Protein AF-A0A7S4MPC2-F1 (afdb_monomer_lite)

InterPro domains:
  IPR000573 Aconitase A/isopropylmalate dehydratase small subunit, swivel domain [PF00694] (12-83)
  IPR004431 3-isopropylmalate dehydratase, small subunit [TIGR00171] (13-109)
  IPR015928 Aconitase/3-isopropylmalate dehydratase, swivel [G3DSA:3.20.19.10] (3-109)
  IPR033940 3-isopropylmalate dehydratase, swivel domain [cd01577] (29-104)
  IPR050075 3-isopropylmalate dehydratase small subunit [PTHR43345] (12-108)

Foldseek 3Di:
DPPPPDDPPPPDDDCPPPCNDPLNPLPAQEAQDEPAPCDDPNDLVVLVVCVVSNHAEYEYCYYDPVNCVSCVVVNHHYHHDPPVVSVVVVVQVVDRPRDDDQDPVVRDD

Structure (mmCIF, N/CA/C/O backbone):
data_AF-A0A7S4MPC2-F1
#
_entry.id   AF-A0A7S4MPC2-F1
#
loop_
_atom_site.group_PDB
_atom_site.id
_atom_site.type_symbol
_atom_site.label_atom_id
_atom_site.label_alt_id
_atom_site.label_comp_id
_atom_site.label_asym_id
_atom_site.label_entity_id
_atom_site.label_seq_id
_atom_site.pdbx_PDB_ins_code
_atom_site.Cartn_x
_atom_site.Cartn_y
_atom_site.Cartn_z
_atom_site.occupancy
_atom_site.B_iso_or_equiv
_atom_site.auth_seq_id
_atom_site.auth_comp_id
_atom_site.auth_asym_id
_atom_site.auth_atom_id
_atom_site.pdbx_PDB_model_num
ATOM 1 N N . ASP A 1 1 ? 26.247 10.455 -14.361 1.00 46.53 1 ASP A N 1
ATOM 2 C CA . ASP A 1 1 ? 25.103 10.896 -15.182 1.00 46.53 1 ASP A CA 1
ATOM 3 C C . ASP A 1 1 ? 25.034 10.171 -16.521 1.00 46.53 1 ASP A C 1
ATOM 5 O O . ASP A 1 1 ? 25.001 10.799 -17.570 1.00 46.53 1 ASP A O 1
ATOM 9 N N . GLU A 1 2 ? 24.962 8.840 -16.493 1.00 50.84 2 GLU A N 1
ATOM 10 C CA . GLU A 1 2 ? 24.445 8.059 -17.620 1.00 50.84 2 GLU A CA 1
ATOM 11 C C . GLU A 1 2 ? 23.039 7.631 -17.225 1.00 50.84 2 GLU A C 1
ATOM 13 O O . GLU A 1 2 ? 22.839 6.672 -16.485 1.00 50.84 2 GLU A O 1
ATOM 18 N N . VAL A 1 3 ? 22.047 8.406 -17.651 1.00 58.25 3 VAL A N 1
ATOM 19 C CA . VAL A 1 3 ? 20.680 7.898 -17.663 1.00 58.25 3 VAL A CA 1
ATOM 20 C C . VAL A 1 3 ? 20.635 6.997 -18.889 1.00 58.25 3 VAL A C 1
ATOM 22 O O . VAL A 1 3 ? 20.700 7.498 -20.009 1.00 58.25 3 VAL A O 1
ATOM 25 N N . ALA A 1 4 ? 20.637 5.680 -18.696 1.00 59.56 4 ALA A N 1
ATOM 26 C CA . ALA A 1 4 ? 20.515 4.742 -19.804 1.00 59.56 4 ALA A CA 1
ATOM 27 C C . ALA A 1 4 ? 19.169 5.010 -20.501 1.00 59.56 4 ALA A C 1
ATOM 29 O O . ALA A 1 4 ? 18.105 4.762 -19.937 1.00 59.56 4 ALA A O 1
ATOM 30 N N . THR A 1 5 ? 19.210 5.614 -21.689 1.00 67.44 5 THR A N 1
ATOM 31 C CA . THR A 1 5 ? 18.013 6.033 -22.434 1.00 67.44 5 THR A CA 1
ATOM 32 C C . THR A 1 5 ? 17.554 4.992 -23.454 1.00 67.44 5 THR A C 1
ATOM 34 O O . THR A 1 5 ? 16.428 5.093 -23.929 1.00 67.44 5 THR A O 1
ATOM 37 N N . ILE A 1 6 ? 18.387 3.990 -23.771 1.00 67.62 6 ILE A N 1
ATOM 38 C CA . ILE A 1 6 ? 18.106 2.858 -24.675 1.00 67.62 6 ILE A CA 1
ATOM 39 C C . ILE A 1 6 ? 19.149 1.736 -24.468 1.00 67.62 6 ILE A C 1
ATOM 41 O O . ILE A 1 6 ? 20.328 2.034 -24.302 1.00 67.62 6 ILE A O 1
ATOM 45 N N . GLY A 1 7 ? 18.739 0.458 -24.505 1.00 66.50 7 GLY A N 1
ATOM 46 C CA . GLY A 1 7 ? 19.638 -0.711 -24.408 1.00 66.50 7 GLY A CA 1
ATOM 47 C C . GLY A 1 7 ? 19.158 -1.806 -23.443 1.00 66.50 7 GLY A C 1
ATOM 48 O O . GLY A 1 7 ? 18.184 -1.607 -22.725 1.00 66.50 7 GLY A O 1
ATOM 49 N N . ALA A 1 8 ? 19.840 -2.959 -23.424 1.00 66.81 8 ALA A N 1
ATOM 50 C CA . ALA A 1 8 ? 19.523 -4.086 -22.527 1.00 66.81 8 ALA A CA 1
ATOM 51 C C . ALA A 1 8 ? 19.724 -3.752 -21.035 1.00 66.81 8 ALA A C 1
ATOM 53 O O . ALA A 1 8 ? 19.148 -4.409 -20.174 1.00 66.81 8 ALA A O 1
ATOM 54 N N . ASP A 1 9 ? 20.499 -2.703 -20.752 1.00 69.56 9 ASP A N 1
ATOM 55 C CA . ASP A 1 9 ? 20.758 -2.199 -19.403 1.00 69.56 9 ASP A CA 1
ATOM 56 C C . ASP A 1 9 ? 19.707 -1.168 -18.938 1.00 69.56 9 ASP A C 1
ATOM 58 O O . ASP A 1 9 ? 19.771 -0.646 -17.823 1.00 69.56 9 ASP A O 1
ATOM 62 N N . VAL A 1 10 ? 18.716 -0.861 -19.786 1.00 72.50 10 VAL A N 1
ATOM 63 C CA . VAL A 1 10 ? 17.551 -0.046 -19.425 1.00 72.50 10 VAL A CA 1
ATOM 64 C C . VAL A 1 10 ? 16.507 -0.947 -18.771 1.00 72.50 10 VAL A C 1
ATOM 66 O O . VAL A 1 10 ? 16.168 -1.995 -19.309 1.00 72.50 10 VAL A O 1
ATOM 69 N N . ALA A 1 11 ? 15.968 -0.509 -17.630 1.00 74.62 11 ALA A N 1
ATOM 70 C CA . ALA A 1 11 ? 14.970 -1.240 -16.841 1.00 74.62 11 ALA A CA 1
ATOM 71 C C . ALA A 1 11 ? 15.468 -2.559 -16.209 1.00 74.62 11 ALA A C 1
ATOM 73 O O . ALA A 1 11 ? 14.701 -3.508 -16.062 1.00 74.62 11 ALA A O 1
ATOM 74 N N . ILE A 1 12 ? 16.734 -2.601 -15.771 1.00 85.00 12 ILE A N 1
ATOM 75 C CA . ILE A 1 12 ? 17.224 -3.681 -14.903 1.00 85.00 12 ILE A CA 1
ATOM 76 C C . ILE A 1 12 ? 16.430 -3.667 -13.591 1.00 85.00 12 ILE A C 1
ATOM 78 O O . ILE A 1 12 ? 16.375 -2.658 -12.881 1.00 85.00 12 ILE A O 1
ATOM 82 N N . GLU A 1 13 ? 15.822 -4.805 -13.273 1.00 86.75 13 GLU A N 1
ATOM 83 C CA . GLU A 1 13 ? 15.082 -4.999 -12.034 1.00 86.75 13 GLU A CA 1
ATOM 84 C C . GLU A 1 13 ? 16.016 -4.887 -10.820 1.00 86.75 13 GLU A C 1
ATOM 86 O O . GLU A 1 13 ? 17.119 -5.434 -10.809 1.00 86.75 13 GLU A O 1
ATOM 91 N N . LYS A 1 14 ? 15.575 -4.171 -9.782 1.00 91.75 14 LYS A N 1
ATOM 92 C CA . LYS A 1 14 ? 16.322 -4.039 -8.526 1.00 91.75 14 LYS A CA 1
ATOM 93 C C . LYS A 1 14 ? 15.968 -5.200 -7.592 1.00 91.75 14 LYS A C 1
ATOM 95 O O . LYS A 1 14 ? 14.857 -5.186 -7.063 1.00 91.75 14 LYS A O 1
ATOM 100 N N . PRO A 1 15 ? 16.852 -6.188 -7.373 1.00 90.62 15 PRO A N 1
ATOM 101 C CA . PRO A 1 15 ? 16.502 -7.404 -6.632 1.00 90.62 15 PRO A CA 1
ATOM 102 C C . PRO A 1 15 ? 16.245 -7.160 -5.137 1.00 90.62 15 PRO A C 1
ATOM 104 O O . PRO A 1 15 ? 15.601 -7.964 -4.473 1.00 90.62 15 PRO A O 1
ATOM 107 N N . ASP A 1 16 ? 16.751 -6.055 -4.592 1.00 91.75 16 ASP A N 1
ATOM 108 C CA . ASP A 1 16 ? 16.582 -5.649 -3.198 1.00 91.75 16 ASP A CA 1
ATOM 109 C C . ASP A 1 16 ? 15.278 -4.878 -2.938 1.00 91.75 16 ASP A C 1
ATOM 111 O O . ASP A 1 16 ? 14.870 -4.731 -1.782 1.00 91.75 16 ASP A O 1
ATOM 115 N N . PHE A 1 17 ? 14.589 -4.426 -3.990 1.00 94.06 17 PHE A N 1
ATOM 116 C CA . PHE A 1 17 ? 13.285 -3.788 -3.861 1.00 94.06 17 PHE A CA 1
ATOM 117 C C . PHE A 1 17 ? 12.234 -4.807 -3.410 1.00 94.06 17 PHE A C 1
ATOM 119 O O . PHE A 1 17 ? 12.113 -5.879 -3.993 1.00 94.06 17 PHE A O 1
ATOM 126 N N . VAL A 1 18 ? 11.454 -4.469 -2.379 1.00 94.31 18 VAL A N 1
ATOM 127 C CA . VAL A 1 18 ? 10.553 -5.419 -1.700 1.00 94.31 18 VAL A CA 1
ATOM 128 C C . VAL A 1 18 ? 9.578 -6.122 -2.650 1.00 94.31 18 VAL A C 1
ATOM 130 O O . VAL A 1 18 ? 9.439 -7.336 -2.571 1.00 94.31 18 VAL A O 1
ATOM 133 N N . LEU A 1 19 ?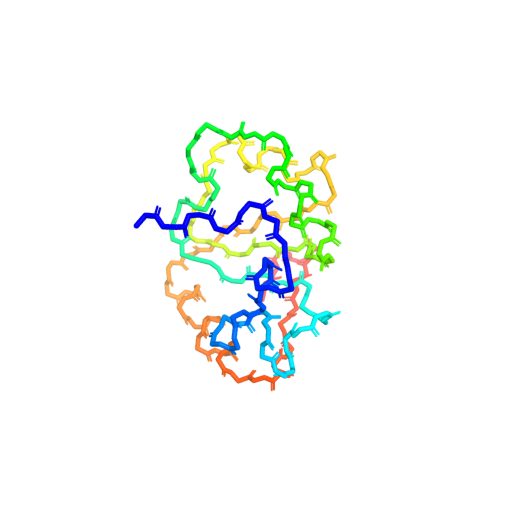 8.994 -5.406 -3.616 1.00 94.38 19 LEU A N 1
ATOM 134 C CA . LEU A 1 19 ? 8.048 -5.989 -4.579 1.00 94.38 19 LEU A CA 1
ATOM 135 C C . LEU A 1 19 ? 8.716 -6.831 -5.677 1.00 94.38 19 LEU A C 1
ATOM 137 O O . LEU A 1 19 ? 8.014 -7.438 -6.474 1.00 94.38 19 LEU A O 1
ATOM 141 N N . ASN A 1 20 ? 10.047 -6.892 -5.716 1.00 94.69 20 ASN A N 1
ATOM 142 C CA . ASN A 1 20 ? 10.800 -7.771 -6.612 1.00 94.69 20 ASN A CA 1
ATOM 143 C C . ASN A 1 20 ? 11.279 -9.049 -5.901 1.00 94.69 20 ASN A C 1
ATOM 145 O O . ASN A 1 20 ? 11.793 -9.963 -6.547 1.00 94.69 20 ASN A O 1
ATOM 149 N N . LYS A 1 21 ? 11.119 -9.131 -4.572 1.00 93.94 21 LYS A N 1
ATOM 150 C CA . LYS A 1 21 ? 11.489 -10.307 -3.779 1.00 93.94 21 LYS A CA 1
ATOM 151 C C . LYS A 1 21 ? 10.451 -11.423 -3.933 1.00 93.94 21 LYS A C 1
ATOM 153 O O . LYS A 1 21 ? 9.251 -11.180 -4.098 1.00 93.94 21 LYS A O 1
ATOM 158 N N . GLU A 1 22 ? 10.925 -12.663 -3.839 1.00 92.50 22 GLU A N 1
ATOM 159 C CA . GLU A 1 22 ? 10.070 -13.853 -3.818 1.00 92.50 22 GLU A CA 1
ATOM 160 C C . GLU A 1 22 ? 9.057 -13.774 -2.662 1.00 92.50 22 GLU A C 1
ATOM 162 O O . GLU A 1 22 ? 9.387 -13.326 -1.565 1.00 92.50 22 GLU A O 1
ATOM 167 N N . GLY A 1 23 ? 7.809 -14.168 -2.926 1.00 91.88 23 GLY A N 1
ATOM 168 C CA . GLY A 1 23 ? 6.703 -14.083 -1.965 1.00 91.88 23 GLY A CA 1
ATOM 169 C C . GLY A 1 23 ? 5.958 -12.742 -1.935 1.00 91.88 23 GLY A C 1
ATOM 170 O O . GLY A 1 23 ? 4.860 -12.697 -1.390 1.00 91.88 23 GLY A O 1
ATOM 171 N N . TYR A 1 24 ? 6.487 -11.688 -2.571 1.00 94.88 24 TYR A N 1
ATOM 172 C CA . TYR A 1 24 ? 5.793 -10.398 -2.733 1.00 94.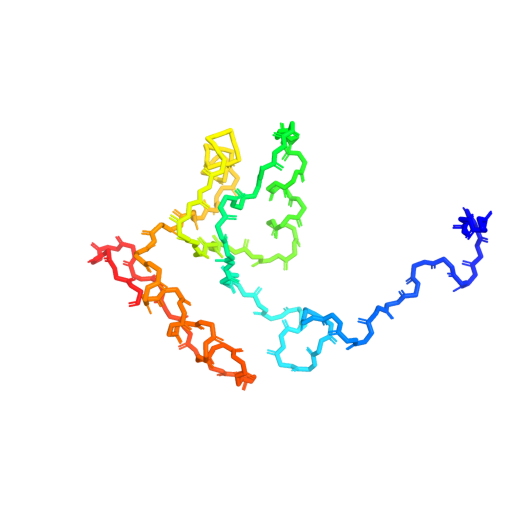88 24 TYR A CA 1
ATOM 173 C C . TYR A 1 24 ? 5.517 -10.057 -4.198 1.00 94.88 24 TYR A C 1
ATOM 175 O O . TYR A 1 24 ? 4.473 -9.477 -4.518 1.00 94.88 24 TYR A O 1
ATOM 183 N N . LYS A 1 25 ? 6.442 -10.421 -5.092 1.00 92.94 25 LYS A N 1
ATOM 184 C CA . LYS A 1 25 ? 6.353 -10.112 -6.520 1.00 92.94 25 LYS A CA 1
ATOM 185 C C . LYS A 1 25 ? 5.100 -10.708 -7.155 1.00 92.94 25 LYS A C 1
ATOM 187 O O . LYS A 1 25 ? 4.806 -11.883 -6.959 1.00 92.94 25 LYS A O 1
ATOM 192 N N . ASP A 1 26 ? 4.367 -9.874 -7.891 1.00 91.00 26 ASP A N 1
ATOM 193 C CA . ASP A 1 26 ? 3.143 -10.200 -8.643 1.00 91.00 26 ASP A CA 1
ATOM 194 C C . ASP A 1 26 ? 1.972 -10.791 -7.819 1.00 91.00 26 ASP A C 1
ATOM 196 O O . ASP A 1 26 ? 0.916 -11.099 -8.372 1.00 91.00 26 ASP A O 1
ATOM 200 N N . VAL A 1 27 ? 2.122 -10.922 -6.494 1.00 93.75 27 VAL A N 1
ATOM 201 C CA . VAL A 1 27 ? 1.099 -11.464 -5.576 1.00 93.75 27 VAL A CA 1
ATOM 202 C C . VAL A 1 27 ? 0.613 -10.449 -4.538 1.00 93.75 27 VAL A C 1
ATOM 204 O O . VAL A 1 27 ? -0.464 -10.627 -3.969 1.00 93.75 27 VAL A O 1
ATOM 207 N N . THR A 1 28 ? 1.370 -9.373 -4.297 1.00 95.69 28 THR A N 1
ATOM 208 C CA . THR A 1 28 ? 1.025 -8.336 -3.313 1.00 95.69 28 THR A CA 1
ATOM 209 C C . THR A 1 28 ? -0.259 -7.599 -3.693 1.00 95.69 28 THR A C 1
ATOM 211 O O . THR A 1 28 ? -0.328 -6.952 -4.732 1.00 95.69 28 THR A O 1
ATOM 214 N N . GLN A 1 29 ? -1.259 -7.632 -2.808 1.00 96.50 29 GLN A N 1
ATOM 215 C CA . GLN A 1 29 ? -2.506 -6.867 -2.971 1.00 96.50 29 GLN A CA 1
ATOM 216 C C . GLN A 1 29 ? -2.669 -5.734 -1.950 1.00 96.50 29 GLN A C 1
ATOM 218 O O . GLN A 1 29 ? -3.494 -4.841 -2.156 1.00 96.50 29 GLN A O 1
ATOM 223 N N . ILE A 1 30 ? -1.901 -5.761 -0.859 1.00 97.44 30 ILE A N 1
ATOM 224 C CA . ILE A 1 30 ? -1.950 -4.775 0.223 1.00 97.44 30 ILE A CA 1
ATOM 225 C C . ILE A 1 30 ? -0.550 -4.203 0.408 1.00 97.44 30 ILE A C 1
ATOM 227 O O . ILE A 1 30 ? 0.403 -4.955 0.592 1.00 97.44 30 ILE A O 1
ATOM 231 N N . LEU A 1 31 ? -0.431 -2.879 0.364 1.00 97.06 31 LEU A N 1
ATOM 232 C CA . LEU A 1 31 ? 0.816 -2.171 0.632 1.00 97.06 31 LEU A CA 1
ATOM 233 C C . LEU A 1 31 ? 0.750 -1.512 2.009 1.00 97.06 31 LEU A C 1
ATOM 235 O O . LEU A 1 31 ? -0.133 -0.693 2.248 1.00 97.06 31 LEU A O 1
ATOM 239 N N . ILE A 1 32 ? 1.699 -1.824 2.889 1.00 97.81 32 ILE A N 1
ATOM 240 C CA . ILE A 1 32 ? 1.879 -1.106 4.156 1.00 97.81 32 ILE A CA 1
ATOM 241 C C . ILE A 1 32 ? 2.957 -0.042 3.947 1.00 97.81 32 ILE A C 1
ATOM 243 O O . ILE A 1 32 ? 4.046 -0.337 3.452 1.00 97.81 32 ILE A O 1
ATOM 247 N N . ALA A 1 33 ? 2.643 1.208 4.267 1.00 96.62 33 ALA A N 1
ATOM 248 C CA . ALA A 1 33 ? 3.489 2.356 3.987 1.00 96.62 33 ALA A CA 1
ATOM 249 C C . ALA A 1 33 ? 3.631 3.282 5.201 1.00 96.62 33 ALA A C 1
ATOM 251 O O . ALA A 1 33 ? 2.821 3.272 6.125 1.00 96.62 33 ALA A O 1
ATOM 252 N N . GLY A 1 34 ? 4.682 4.102 5.177 1.00 93.56 34 GLY A N 1
ATOM 253 C CA . GLY A 1 34 ? 4.911 5.145 6.174 1.00 93.56 34 GLY A CA 1
ATOM 254 C C . GLY A 1 34 ? 4.105 6.420 5.917 1.00 93.56 34 GLY A C 1
ATOM 255 O O . GLY A 1 34 ? 3.295 6.498 4.995 1.00 93.56 34 GLY A O 1
ATOM 256 N N . ASP A 1 35 ? 4.378 7.441 6.730 1.00 96.31 35 ASP A N 1
ATOM 257 C CA . ASP A 1 35 ? 3.631 8.699 6.744 1.00 96.31 35 ASP A CA 1
ATOM 258 C C . ASP A 1 35 ? 3.527 9.402 5.382 1.00 96.31 35 ASP A C 1
ATOM 260 O O . ASP A 1 35 ? 4.457 9.410 4.573 1.00 96.31 35 ASP A O 1
ATOM 264 N N . ASN A 1 36 ? 2.412 10.116 5.202 1.00 95.44 36 ASN A N 1
ATOM 265 C CA . ASN A 1 36 ? 2.171 11.034 4.095 1.00 95.44 36 ASN A CA 1
ATOM 266 C C . ASN A 1 36 ? 2.338 10.363 2.719 1.00 95.44 36 ASN A C 1
ATOM 268 O O . ASN A 1 36 ? 2.982 10.893 1.805 1.00 95.44 36 ASN A O 1
ATOM 272 N N . PHE A 1 37 ? 1.762 9.169 2.573 1.00 96.75 37 PHE A N 1
ATOM 273 C CA . PHE A 1 37 ? 1.848 8.407 1.336 1.00 96.75 37 PHE A CA 1
ATOM 274 C C . PHE A 1 37 ? 1.142 9.138 0.185 1.00 96.75 37 PHE A C 1
ATOM 276 O O . PHE A 1 37 ? 0.061 9.712 0.345 1.00 96.75 37 PHE A O 1
ATOM 283 N N . GLY A 1 38 ? 1.769 9.119 -0.993 1.00 94.44 38 GLY A N 1
ATOM 284 C CA . GLY A 1 38 ? 1.273 9.828 -2.173 1.00 94.44 38 GLY A CA 1
ATOM 285 C C . GLY A 1 38 ? 1.507 11.342 -2.144 1.00 94.44 38 GLY A C 1
ATOM 286 O O . GLY A 1 38 ? 0.846 12.071 -2.885 1.00 94.44 38 GLY A O 1
ATOM 287 N N . CYS A 1 39 ? 2.422 11.830 -1.299 1.00 93.06 39 CYS A N 1
ATOM 288 C CA . CYS A 1 39 ? 2.773 13.246 -1.249 1.00 93.06 39 CYS A CA 1
ATOM 289 C C . CYS A 1 39 ? 3.411 13.776 -2.540 1.00 93.06 39 CYS A C 1
ATOM 291 O O . CYS A 1 39 ? 4.026 13.052 -3.323 1.00 93.06 39 CYS A O 1
ATOM 293 N N . GLY A 1 40 ? 3.262 15.088 -2.740 1.00 86.06 40 GLY A N 1
ATOM 294 C CA . GLY A 1 40 ? 3.723 15.808 -3.923 1.00 86.06 40 GLY A CA 1
ATOM 295 C C . GLY A 1 40 ? 2.569 16.317 -4.783 1.00 86.06 40 GLY A C 1
ATOM 296 O O . GLY A 1 40 ? 1.412 16.341 -4.361 1.00 86.06 40 GLY A O 1
ATOM 297 N N . SER A 1 41 ? 2.884 16.751 -6.006 1.00 69.50 41 SER A N 1
ATOM 298 C CA . SER A 1 41 ? 1.850 17.064 -6.991 1.00 69.50 41 SER A CA 1
ATOM 299 C C . SER A 1 41 ? 1.181 15.748 -7.379 1.00 69.50 41 SER A C 1
ATOM 301 O O . SER A 1 41 ? 1.717 15.015 -8.210 1.00 69.50 41 SER A O 1
ATOM 303 N N . SER A 1 42 ? 0.079 15.402 -6.722 1.00 62.62 42 SER A N 1
ATOM 304 C CA . SER A 1 42 ? -0.637 14.164 -7.008 1.00 62.62 42 SER A CA 1
ATOM 305 C C . SER A 1 42 ? -1.035 14.155 -8.482 1.00 62.62 42 SER A C 1
ATOM 307 O O . SER A 1 42 ? -1.824 14.978 -8.943 1.00 62.62 42 SER A O 1
ATOM 309 N N . ARG A 1 43 ? -0.392 13.272 -9.246 1.00 80.44 43 ARG A N 1
ATOM 310 C CA . ARG A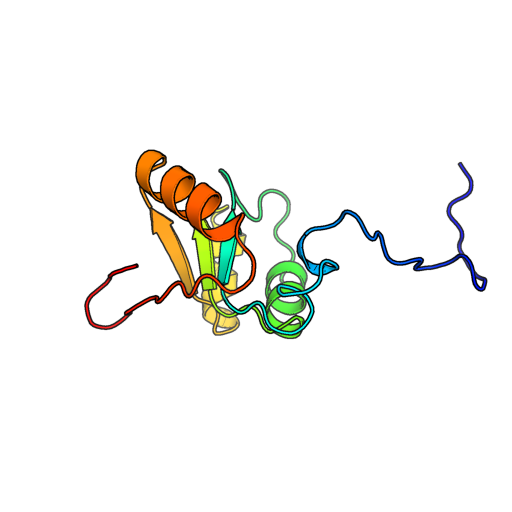 1 43 ? -0.752 12.968 -10.628 1.00 80.44 43 ARG A CA 1
ATOM 311 C C . ARG A 1 43 ? -1.687 11.777 -10.553 1.00 80.44 43 ARG A C 1
ATOM 313 O O . ARG A 1 43 ? -1.341 10.795 -9.905 1.00 80.44 43 ARG A O 1
ATOM 320 N N . GLU A 1 44 ? -2.822 11.833 -11.238 1.00 76.81 44 GLU A N 1
ATOM 321 C CA . GLU A 1 44 ? -3.789 10.721 -11.303 1.00 76.81 44 GLU A CA 1
ATOM 322 C C . GLU A 1 44 ? -3.143 9.405 -11.762 1.00 76.81 44 GLU A C 1
ATOM 324 O O . GLU A 1 44 ? -3.575 8.327 -11.375 1.00 76.81 44 GLU A O 1
ATOM 329 N N . HIS A 1 45 ? -2.030 9.493 -12.493 1.00 86.31 45 HIS A N 1
ATOM 330 C CA . HIS A 1 45 ? -1.245 8.337 -12.907 1.00 86.31 45 HIS A CA 1
ATOM 331 C C . HIS A 1 45 ? -0.661 7.538 -11.732 1.00 86.31 45 HIS A C 1
ATOM 333 O O . HIS A 1 45 ? -0.424 6.350 -11.886 1.00 86.31 45 HIS A O 1
ATOM 339 N N . ALA A 1 46 ? -0.412 8.154 -10.571 1.00 90.69 46 ALA A N 1
ATOM 340 C CA . ALA A 1 46 ? 0.173 7.456 -9.426 1.00 90.69 46 ALA A CA 1
ATOM 341 C C . ALA A 1 46 ? -0.740 6.333 -8.892 1.00 90.69 46 ALA A C 1
ATOM 343 O O . ALA A 1 46 ? -0.285 5.190 -8.853 1.00 90.69 46 ALA A O 1
ATOM 344 N N . PRO A 1 47 ? -2.012 6.589 -8.524 1.00 89.38 47 PRO A N 1
ATOM 345 C CA . PRO A 1 47 ? -2.920 5.512 -8.136 1.00 89.38 47 PRO A CA 1
ATOM 346 C C . PRO A 1 47 ? -3.195 4.531 -9.283 1.00 89.38 47 PRO A C 1
ATOM 348 O O . PRO A 1 47 ? -3.302 3.343 -9.014 1.00 89.38 47 PRO A O 1
ATOM 351 N N . TRP A 1 48 ? -3.226 4.970 -10.549 1.00 90.12 48 TRP A N 1
ATOM 352 C CA . TRP A 1 48 ? -3.356 4.045 -11.689 1.00 90.12 48 TRP A CA 1
ATOM 353 C C . TRP A 1 48 ? -2.212 3.048 -11.752 1.00 90.12 48 TRP A C 1
ATOM 355 O O . TRP A 1 48 ? -2.453 1.851 -11.784 1.00 90.12 48 TRP A O 1
ATOM 365 N N . SER A 1 49 ? -0.971 3.532 -11.694 1.00 92.12 49 SER A N 1
ATOM 366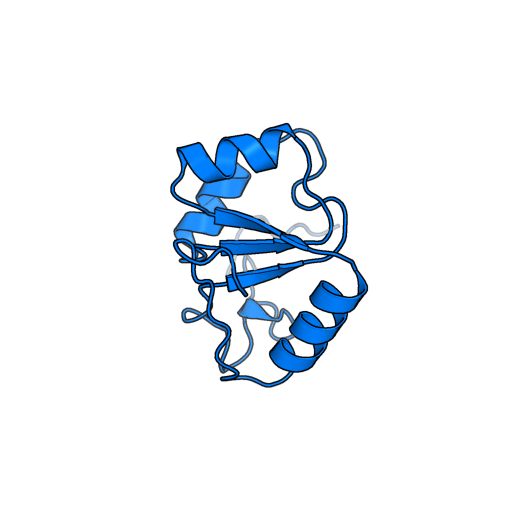 C CA . SER A 1 49 ? 0.204 2.667 -11.728 1.00 92.12 49 SER A CA 1
ATOM 367 C C . SER A 1 49 ? 0.223 1.680 -10.562 1.00 92.12 49 SER A C 1
ATOM 369 O O . SER A 1 49 ? 0.588 0.530 -10.761 1.00 92.12 49 SER A O 1
ATOM 371 N N . ILE A 1 50 ? -0.199 2.095 -9.364 1.00 93.94 50 ILE A N 1
ATOM 372 C CA . ILE A 1 50 ? -0.273 1.193 -8.205 1.00 93.94 50 ILE A CA 1
ATOM 373 C C . ILE A 1 50 ? -1.393 0.154 -8.387 1.00 93.94 50 ILE A C 1
ATOM 375 O O . ILE A 1 50 ? -1.184 -1.027 -8.115 1.00 93.94 50 ILE A O 1
ATOM 379 N N . ASN A 1 51 ? -2.559 0.565 -8.886 1.00 93.69 51 ASN A N 1
ATOM 380 C CA . ASN A 1 51 ? -3.669 -0.342 -9.171 1.00 93.69 51 ASN A CA 1
ATOM 381 C C . ASN A 1 51 ? -3.323 -1.356 -10.277 1.00 93.69 51 ASN A C 1
ATOM 383 O O . ASN A 1 51 ? -3.643 -2.535 -10.150 1.00 93.69 51 ASN A O 1
ATOM 387 N N . ASP A 1 52 ? -2.619 -0.925 -11.328 1.00 93.56 52 ASP A N 1
ATOM 388 C CA . ASP A 1 52 ? -2.157 -1.779 -12.432 1.00 93.56 52 ASP A CA 1
ATOM 389 C C . ASP A 1 52 ? -1.148 -2.842 -11.963 1.00 93.56 52 ASP A C 1
ATOM 391 O O . ASP A 1 52 ? -1.060 -3.914 -12.559 1.00 93.56 52 ASP A O 1
ATOM 395 N N . MET A 1 53 ? -0.429 -2.589 -10.861 1.00 93.69 53 MET A N 1
ATOM 396 C CA . MET A 1 53 ? 0.413 -3.588 -10.185 1.00 93.69 53 MET A CA 1
ATOM 397 C C . MET A 1 53 ? -0.400 -4.631 -9.395 1.00 93.69 53 MET A C 1
ATOM 399 O O . MET A 1 53 ? 0.180 -5.547 -8.821 1.00 93.69 53 MET A O 1
ATOM 403 N N . GLY A 1 54 ? -1.730 -4.503 -9.335 1.00 94.69 54 GLY A N 1
ATOM 404 C CA . GLY A 1 54 ? -2.620 -5.405 -8.600 1.00 94.69 54 GLY A CA 1
ATOM 405 C C . GLY A 1 54 ? -2.828 -5.042 -7.126 1.00 94.69 54 GLY A C 1
ATOM 406 O O . GLY A 1 54 ? -3.517 -5.778 -6.413 1.00 94.69 54 GLY A O 1
ATOM 407 N N . ILE A 1 55 ? -2.284 -3.910 -6.664 1.00 96.81 55 ILE A N 1
ATOM 408 C CA . ILE A 1 55 ? -2.459 -3.425 -5.291 1.00 96.81 55 ILE A CA 1
ATOM 409 C C . ILE A 1 55 ? -3.846 -2.795 -5.155 1.00 96.81 55 ILE A C 1
ATOM 411 O O . ILE A 1 55 ? -4.181 -1.821 -5.822 1.00 96.81 55 ILE A O 1
ATOM 415 N N . LYS A 1 56 ? -4.645 -3.336 -4.236 1.00 96.62 56 LYS A N 1
ATOM 416 C CA . LYS A 1 56 ? -6.036 -2.932 -3.992 1.00 96.62 56 LYS A CA 1
ATOM 417 C C . LYS A 1 56 ? -6.193 -2.085 -2.739 1.00 96.62 56 LYS A C 1
ATOM 419 O O . LYS A 1 56 ? -7.139 -1.310 -2.640 1.00 96.62 56 LYS A O 1
ATOM 424 N N . CYS A 1 57 ? -5.298 -2.250 -1.771 1.00 98.00 57 CYS A N 1
ATOM 425 C CA . CYS A 1 57 ? -5.352 -1.545 -0.499 1.00 98.00 57 CYS A CA 1
ATOM 426 C C . CYS A 1 57 ? -3.982 -0.971 -0.153 1.00 98.00 57 CYS A C 1
ATOM 428 O O . CYS A 1 57 ? -2.960 -1.627 -0.347 1.00 98.00 57 CYS A O 1
ATOM 430 N N . ILE A 1 58 ? -3.966 0.241 0.394 1.00 98.06 58 ILE A N 1
ATOM 431 C CA . ILE A 1 58 ? -2.767 0.837 0.979 1.00 98.06 58 ILE A CA 1
ATOM 432 C C . ILE A 1 58 ? -3.096 1.187 2.422 1.00 98.06 58 ILE A C 1
ATOM 434 O O . ILE A 1 58 ? -4.073 1.887 2.668 1.00 98.06 58 ILE A O 1
ATOM 438 N N . VAL A 1 59 ? -2.285 0.720 3.363 1.00 98.44 59 VAL A N 1
ATOM 439 C CA . VAL A 1 59 ? -2.370 1.075 4.779 1.00 98.44 59 VAL A CA 1
ATOM 440 C C . VAL A 1 59 ? -1.234 2.038 5.096 1.00 98.44 59 VAL A C 1
ATOM 442 O O . VAL A 1 59 ? -0.085 1.778 4.749 1.00 98.44 59 VAL A O 1
ATOM 445 N N . SER A 1 60 ? -1.546 3.162 5.728 1.00 98.50 60 SER A N 1
ATOM 446 C CA . SER A 1 60 ? -0.563 4.172 6.123 1.00 98.50 60 SER A CA 1
ATOM 447 C C . SER A 1 60 ? -1.006 4.887 7.399 1.00 98.50 60 SER A C 1
ATOM 449 O O . SER A 1 60 ? -2.158 4.786 7.816 1.00 98.50 60 SER A O 1
ATOM 451 N N . THR A 1 61 ? -0.113 5.653 8.019 1.00 98.38 61 THR A N 1
ATOM 452 C CA . THR A 1 61 ? -0.477 6.587 9.096 1.00 98.38 61 THR A CA 1
ATOM 453 C C . THR A 1 61 ? -1.161 7.849 8.569 1.00 98.38 61 THR A C 1
ATOM 455 O O . THR A 1 61 ? -1.847 8.549 9.312 1.00 98.38 61 THR A O 1
ATOM 458 N N . SER A 1 62 ? -0.936 8.191 7.296 1.00 98.19 62 SER A N 1
ATOM 459 C CA . SER A 1 62 ? -1.508 9.365 6.633 1.00 98.19 62 SER A CA 1
ATOM 460 C C . SER A 1 62 ? -1.275 9.330 5.121 1.00 98.19 62 SER A C 1
ATOM 462 O O . SER A 1 62 ? -0.324 8.726 4.620 1.00 98.19 62 SER A O 1
ATOM 464 N N . PHE A 1 63 ? -2.130 10.038 4.388 1.00 97.69 63 PHE A N 1
ATOM 465 C CA . PHE A 1 63 ? -2.051 10.192 2.939 1.00 97.69 63 PHE A CA 1
ATOM 466 C C . PHE A 1 63 ? -2.070 11.667 2.568 1.00 97.69 63 PHE A C 1
ATOM 468 O O . PHE A 1 63 ? -2.648 12.482 3.283 1.00 97.69 63 PHE A O 1
ATOM 475 N N . ALA A 1 64 ? -1.508 11.997 1.410 1.00 95.69 64 ALA A N 1
ATOM 476 C CA . ALA A 1 64 ? -1.764 13.291 0.801 1.00 95.69 64 ALA A CA 1
ATOM 477 C C . ALA A 1 64 ? -3.200 13.356 0.259 1.00 95.69 64 ALA A C 1
ATOM 479 O O . ALA A 1 64 ? -3.638 12.452 -0.457 1.00 95.69 64 ALA A O 1
ATOM 480 N N . ASP A 1 65 ? -3.905 14.453 0.538 1.00 92.81 65 ASP A N 1
ATOM 481 C CA . ASP A 1 65 ? -5.348 14.599 0.290 1.00 92.81 65 ASP A CA 1
ATOM 482 C C . ASP A 1 65 ? -5.777 14.247 -1.141 1.00 92.81 65 ASP A C 1
ATOM 484 O O . ASP A 1 65 ? -6.775 13.558 -1.358 1.00 92.81 65 ASP A O 1
ATOM 488 N N . ILE A 1 66 ? -5.022 14.698 -2.148 1.00 92.81 66 ILE A N 1
ATOM 489 C CA . ILE A 1 66 ? -5.372 14.441 -3.552 1.00 92.81 66 ILE A CA 1
ATOM 490 C C . ILE A 1 66 ? -5.178 12.957 -3.891 1.00 92.81 66 ILE A C 1
ATOM 492 O O . ILE A 1 66 ? -6.014 12.364 -4.567 1.00 92.81 66 ILE A O 1
ATOM 496 N N . PHE A 1 67 ? -4.086 12.343 -3.425 1.00 95.50 67 PHE A N 1
ATOM 497 C CA . PHE A 1 67 ? -3.844 10.915 -3.639 1.00 95.50 67 PHE A CA 1
ATOM 498 C C . PHE A 1 67 ? -4.935 10.068 -2.974 1.00 95.50 67 PHE A C 1
ATOM 500 O O . PHE A 1 67 ? -5.511 9.205 -3.630 1.00 95.50 67 PHE A O 1
ATOM 507 N N . TYR A 1 68 ? -5.275 10.381 -1.719 1.00 95.56 68 TYR A N 1
ATOM 508 C CA . TYR A 1 68 ? -6.330 9.709 -0.958 1.00 95.56 68 TYR A CA 1
ATOM 509 C C . TYR A 1 68 ? -7.660 9.674 -1.721 1.00 95.56 68 TYR A C 1
ATOM 511 O O . TYR A 1 68 ? -8.254 8.613 -1.895 1.00 95.56 68 TYR A O 1
ATOM 519 N N . ASN A 1 69 ? -8.095 10.822 -2.247 1.00 93.44 69 ASN A N 1
ATOM 520 C CA . ASN A 1 69 ? -9.332 10.905 -3.022 1.00 93.44 69 ASN A CA 1
ATOM 521 C C . ASN A 1 69 ? -9.250 10.127 -4.345 1.00 93.44 69 ASN A C 1
ATOM 523 O O . ASN A 1 69 ? -10.202 9.448 -4.730 1.00 93.44 69 ASN A O 1
ATOM 527 N N . ASN A 1 70 ? -8.106 10.183 -5.028 1.00 93.19 70 ASN A N 1
ATOM 528 C CA . ASN A 1 70 ? -7.928 9.481 -6.295 1.00 93.19 70 ASN A CA 1
ATOM 529 C C . ASN A 1 70 ? -7.875 7.956 -6.140 1.00 93.19 70 ASN A C 1
ATOM 531 O O . ASN A 1 70 ? -8.222 7.261 -7.091 1.00 93.19 70 ASN A O 1
ATOM 535 N N . CYS A 1 71 ? -7.494 7.415 -4.979 1.00 95.44 71 CYS A N 1
ATOM 536 C CA . CYS A 1 71 ? -7.567 5.972 -4.737 1.00 95.44 71 CYS A CA 1
ATOM 537 C C . CYS A 1 71 ? -8.990 5.435 -4.946 1.00 95.44 71 CYS A C 1
ATOM 539 O O . CYS A 1 71 ? -9.180 4.489 -5.710 1.00 95.44 71 CYS A O 1
ATOM 541 N N . PHE A 1 72 ? -10.000 6.080 -4.353 1.00 94.19 72 PHE A N 1
ATOM 542 C CA . PHE A 1 72 ? -11.391 5.626 -4.464 1.00 94.19 72 PHE A CA 1
ATOM 543 C C . PHE A 1 72 ? -11.915 5.677 -5.898 1.00 94.19 72 PHE A C 1
ATOM 545 O O . PHE A 1 72 ? -12.582 4.743 -6.340 1.00 94.19 72 PHE A O 1
ATOM 552 N N . ASN A 1 73 ? -11.557 6.723 -6.649 1.00 91.81 73 ASN A N 1
ATOM 553 C CA . ASN A 1 73 ? -11.915 6.849 -8.066 1.00 91.81 73 ASN A CA 1
ATOM 554 C C . ASN A 1 73 ? -11.346 5.709 -8.925 1.00 91.81 73 ASN A C 1
ATOM 556 O O . ASN A 1 73 ? -11.849 5.458 -10.016 1.00 91.81 73 ASN A O 1
ATOM 560 N N . ASN A 1 74 ? -10.324 5.014 -8.423 1.00 90.50 74 ASN A N 1
ATOM 561 C CA . ASN A 1 74 ? -9.649 3.910 -9.093 1.00 90.50 74 ASN A CA 1
ATOM 562 C C . ASN A 1 74 ? -9.908 2.549 -8.438 1.00 90.50 74 ASN A C 1
ATOM 564 O O . ASN A 1 74 ? -9.237 1.577 -8.766 1.00 90.50 74 ASN A O 1
ATOM 568 N N . GLY A 1 75 ? -10.885 2.462 -7.529 1.00 92.44 75 GLY A N 1
ATOM 569 C CA . GLY A 1 75 ? -11.245 1.203 -6.875 1.00 92.44 75 GLY A CA 1
ATOM 570 C C . GLY A 1 75 ? -10.222 0.712 -5.848 1.00 92.44 75 GLY A C 1
ATOM 571 O O . GLY A 1 75 ? -10.255 -0.460 -5.478 1.00 92.44 75 GLY A O 1
ATOM 572 N N . MET A 1 76 ? -9.339 1.593 -5.373 1.00 96.06 76 MET A N 1
ATOM 573 C CA . MET A 1 76 ? -8.378 1.296 -4.317 1.00 96.06 76 MET A CA 1
ATOM 574 C C . MET A 1 76 ? -8.871 1.797 -2.959 1.00 96.06 76 MET A C 1
ATOM 576 O O . MET A 1 76 ? -9.491 2.858 -2.859 1.00 96.06 76 MET A O 1
ATOM 580 N N . LEU A 1 77 ? -8.527 1.063 -1.903 1.00 97.75 77 LEU A N 1
ATOM 581 C CA . LEU A 1 77 ? -8.858 1.390 -0.521 1.00 97.75 77 LEU A CA 1
ATOM 582 C C . LEU A 1 77 ? -7.637 1.971 0.219 1.00 97.75 77 LEU A C 1
ATOM 584 O O . LEU A 1 77 ? -6.730 1.220 0.578 1.00 97.75 77 LEU A O 1
ATOM 588 N N . PRO A 1 78 ? -7.582 3.287 0.475 1.00 97.38 78 PRO A N 1
ATOM 589 C CA . PRO A 1 78 ? -6.625 3.860 1.411 1.00 97.38 78 PRO A CA 1
ATOM 590 C C . PRO A 1 78 ? -7.145 3.714 2.853 1.00 97.38 78 PRO A C 1
ATOM 592 O O . PRO A 1 78 ? -8.231 4.193 3.185 1.00 97.38 78 PRO A O 1
ATOM 595 N N . VAL A 1 79 ? -6.364 3.074 3.722 1.00 98.19 79 VAL A N 1
ATOM 596 C CA . VAL A 1 79 ? -6.669 2.859 5.143 1.00 98.19 79 VAL A CA 1
ATOM 597 C C . VAL A 1 79 ? -5.680 3.633 6.001 1.00 98.19 79 VAL A C 1
ATOM 599 O O . VAL A 1 79 ? -4.468 3.452 5.886 1.00 98.19 79 VAL A O 1
ATOM 602 N N . THR A 1 80 ? -6.204 4.476 6.886 1.00 97.81 80 THR A N 1
ATOM 603 C CA . THR A 1 80 ? -5.398 5.218 7.856 1.00 97.81 80 THR A CA 1
ATOM 604 C C . THR A 1 80 ? -5.465 4.534 9.216 1.00 97.81 80 THR A C 1
ATOM 606 O O . THR A 1 80 ? -6.561 4.384 9.756 1.00 97.81 80 THR A O 1
ATOM 609 N N . LEU A 1 81 ? -4.316 4.164 9.786 1.00 98.25 81 LEU A N 1
ATOM 610 C CA . LEU A 1 81 ? -4.210 3.599 11.137 1.00 98.25 81 LEU A CA 1
ATOM 611 C C . LEU A 1 81 ? -3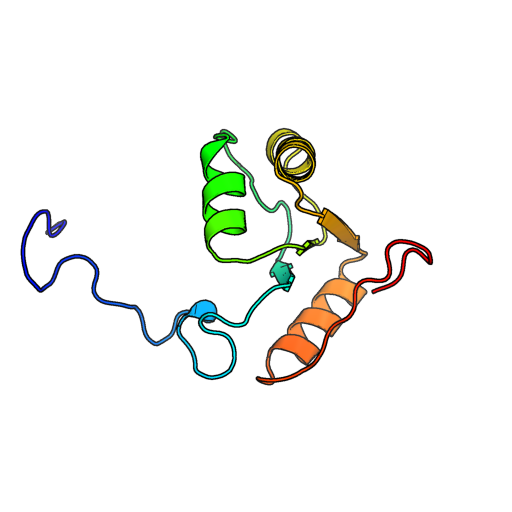.254 4.418 12.024 1.00 98.25 81 LEU A C 1
ATOM 613 O O . LEU A 1 81 ? -2.392 5.134 11.511 1.00 98.25 81 LEU A O 1
ATOM 617 N N . PRO A 1 82 ? -3.371 4.321 13.360 1.00 98.06 82 PRO A N 1
ATOM 618 C CA . PRO A 1 82 ? -2.343 4.792 14.284 1.00 98.06 82 PRO A CA 1
ATOM 619 C C . PRO A 1 82 ? -0.960 4.187 13.984 1.00 98.06 82 PRO A C 1
ATOM 621 O O . PRO A 1 82 ? -0.853 3.061 13.499 1.00 98.06 82 PRO A O 1
ATOM 624 N N . ARG A 1 83 ? 0.111 4.935 14.281 1.00 97.88 83 ARG A N 1
ATOM 625 C CA . ARG A 1 83 ? 1.493 4.542 13.947 1.00 97.88 83 ARG A CA 1
ATOM 626 C C . ARG A 1 83 ? 1.898 3.187 14.518 1.00 97.88 83 ARG A C 1
ATOM 628 O O . ARG A 1 83 ? 2.485 2.399 13.794 1.00 97.88 83 ARG A O 1
ATOM 635 N N . ASP A 1 84 ? 1.568 2.925 15.774 1.00 98.06 84 ASP A N 1
ATOM 636 C CA . ASP A 1 84 ? 1.859 1.664 16.459 1.00 98.06 84 ASP A CA 1
ATOM 637 C C . ASP A 1 84 ? 1.244 0.454 15.740 1.00 98.06 84 ASP A C 1
ATOM 639 O O . ASP A 1 84 ? 1.867 -0.600 15.652 1.00 98.06 84 ASP A O 1
ATOM 643 N N . GLN A 1 85 ? 0.054 0.612 15.157 1.00 98.12 85 GLN A N 1
ATOM 644 C CA . GLN A 1 85 ? -0.579 -0.444 14.363 1.00 98.12 85 GLN A CA 1
ATOM 645 C C . GLN A 1 85 ? 0.079 -0.615 12.991 1.00 98.12 85 GLN A C 1
ATOM 647 O O . GLN A 1 85 ? 0.238 -1.739 12.527 1.00 98.12 85 GLN A O 1
ATOM 652 N N . VAL A 1 86 ? 0.485 0.480 12.339 1.00 98.31 86 VAL A N 1
ATOM 653 C CA . VAL A 1 86 ? 1.221 0.410 11.064 1.00 98.31 86 VAL A CA 1
ATOM 654 C C . VAL A 1 86 ? 2.590 -0.243 11.257 1.00 98.31 86 VAL A C 1
ATOM 656 O O . VAL A 1 86 ? 2.992 -1.049 10.427 1.00 98.31 86 VAL A O 1
ATOM 659 N N . GLU A 1 87 ? 3.290 0.074 12.346 1.00 97.69 87 GLU A N 1
ATOM 660 C CA . GLU A 1 87 ? 4.572 -0.546 12.700 1.00 97.69 87 GLU A CA 1
ATOM 661 C C . GLU A 1 87 ? 4.417 -2.054 12.930 1.00 97.69 87 GLU A C 1
ATOM 663 O O . GLU A 1 87 ? 5.182 -2.822 12.356 1.00 97.69 87 GLU A O 1
ATOM 668 N N . LEU A 1 88 ? 3.372 -2.486 13.647 1.00 97.19 88 LEU A N 1
ATOM 669 C CA . LEU A 1 88 ? 3.065 -3.911 13.812 1.00 97.19 88 LEU A CA 1
ATOM 670 C C . LEU A 1 88 ? 2.824 -4.610 12.463 1.00 97.19 88 LEU A C 1
ATOM 672 O O . LEU A 1 88 ? 3.386 -5.667 12.200 1.00 97.19 88 LEU A O 1
ATOM 676 N N . LEU A 1 89 ? 2.038 -3.995 11.573 1.00 97.62 89 LEU A N 1
ATOM 677 C CA . LEU A 1 89 ? 1.785 -4.548 10.239 1.00 97.62 89 LEU A CA 1
ATOM 678 C C . LEU A 1 89 ? 3.043 -4.580 9.361 1.00 97.62 89 LEU A C 1
ATOM 680 O O . LEU A 1 89 ? 3.166 -5.460 8.514 1.00 97.62 89 LEU A O 1
ATOM 684 N N . LEU A 1 90 ? 3.969 -3.629 9.529 1.00 96.31 90 LEU A N 1
ATOM 685 C CA . LEU A 1 90 ? 5.264 -3.645 8.844 1.00 96.31 90 LEU A CA 1
ATOM 686 C C . LEU A 1 90 ? 6.142 -4.799 9.337 1.00 96.31 90 LEU A C 1
ATOM 688 O O . LEU A 1 90 ? 6.783 -5.445 8.512 1.00 96.31 90 LEU A O 1
ATOM 692 N N . GLU A 1 91 ? 6.156 -5.070 10.645 1.00 96.25 91 GLU A N 1
ATOM 693 C CA . GLU A 1 91 ? 6.857 -6.224 11.223 1.00 96.25 91 GLU A CA 1
ATOM 694 C C . GLU A 1 91 ? 6.278 -7.545 10.694 1.00 96.25 91 GLU A C 1
ATOM 696 O O . GLU A 1 91 ? 7.022 -8.398 10.208 1.00 96.25 91 GLU A O 1
ATOM 701 N N . ASP A 1 92 ? 4.951 -7.683 10.704 1.00 95.38 92 ASP A N 1
ATOM 702 C CA . ASP A 1 92 ? 4.248 -8.854 10.171 1.00 95.38 92 ASP A CA 1
ATOM 703 C C . ASP A 1 92 ? 4.529 -9.056 8.668 1.00 95.38 92 ASP A C 1
ATOM 705 O O . ASP A 1 92 ? 4.754 -10.181 8.203 1.00 95.38 92 ASP A O 1
ATOM 709 N N . ALA A 1 93 ? 4.561 -7.960 7.902 1.00 94.69 93 ALA A N 1
ATOM 710 C CA . ALA A 1 93 ? 4.819 -7.969 6.466 1.00 94.69 93 ALA A CA 1
ATOM 711 C C . ALA A 1 93 ? 6.284 -8.251 6.093 1.00 94.69 93 ALA A C 1
ATOM 713 O O . ALA A 1 93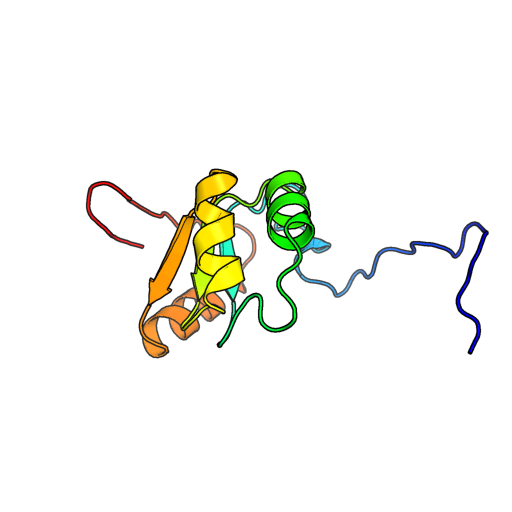 ? 6.534 -8.573 4.931 1.00 94.69 93 ALA A O 1
ATOM 714 N N . ASP A 1 94 ? 7.246 -8.172 7.021 1.00 93.31 94 ASP A N 1
ATOM 715 C CA . ASP A 1 94 ? 8.660 -8.507 6.760 1.00 93.31 94 ASP A CA 1
ATOM 716 C C . ASP A 1 94 ? 8.873 -10.020 6.546 1.00 93.31 94 ASP A C 1
ATOM 718 O O . ASP A 1 94 ? 9.897 -10.455 6.017 1.00 93.31 94 ASP A O 1
ATOM 722 N N . THR A 1 95 ? 7.872 -10.836 6.897 1.00 93.56 95 THR A N 1
ATOM 723 C CA . THR A 1 95 ? 7.843 -12.270 6.593 1.00 93.56 95 THR A CA 1
ATOM 724 C C . THR A 1 95 ? 7.049 -12.538 5.302 1.00 93.56 95 THR A C 1
ATOM 726 O O . THR A 1 95 ? 5.844 -12.275 5.255 1.00 93.56 95 THR A O 1
ATOM 729 N N . PRO A 1 96 ? 7.668 -13.096 4.241 1.00 90.50 96 PRO A N 1
ATOM 730 C CA . PRO A 1 96 ? 6.953 -13.425 3.011 1.00 90.50 96 PRO A CA 1
ATOM 731 C C . PRO A 1 96 ? 5.843 -14.452 3.253 1.00 90.50 96 PRO A C 1
ATOM 733 O O . PRO A 1 96 ? 6.051 -15.461 3.927 1.00 90.50 96 PRO A O 1
ATOM 736 N N . GLY A 1 97 ? 4.674 -14.220 2.656 1.00 87.88 97 GLY A N 1
ATOM 737 C CA . GLY A 1 97 ? 3.514 -15.103 2.795 1.00 87.88 97 GLY A CA 1
ATOM 738 C C . GLY A 1 97 ? 2.643 -14.844 4.028 1.00 87.88 97 GLY A C 1
ATOM 739 O O . GLY A 1 97 ? 1.645 -15.543 4.191 1.00 87.88 97 GLY A O 1
ATOM 740 N N . THR A 1 98 ? 2.962 -13.851 4.866 1.00 93.06 98 THR A N 1
ATOM 741 C CA . THR A 1 98 ? 2.029 -13.371 5.894 1.00 93.06 98 THR A CA 1
ATOM 742 C C . THR A 1 98 ? 0.739 -12.871 5.241 1.00 93.06 98 THR A C 1
ATOM 744 O O . THR A 1 98 ? 0.763 -12.005 4.364 1.00 93.06 98 THR A O 1
ATOM 747 N N . GLU A 1 99 ? -0.401 -13.402 5.680 1.00 93.12 99 GLU A N 1
ATOM 748 C CA . GLU A 1 99 ? -1.714 -12.959 5.218 1.00 93.12 99 GLU A CA 1
ATOM 749 C C . GLU A 1 99 ? -2.229 -11.808 6.089 1.00 93.12 99 GLU A C 1
ATOM 751 O O . GLU A 1 99 ? -2.499 -11.981 7.276 1.00 93.12 99 GLU A O 1
ATOM 756 N N . ILE A 1 100 ? -2.410 -10.637 5.479 1.00 95.56 100 ILE A N 1
ATOM 757 C CA . ILE A 1 100 ? -3.096 -9.486 6.078 1.00 95.56 100 ILE A CA 1
ATOM 758 C C . ILE A 1 100 ? -4.478 -9.383 5.431 1.00 95.56 100 ILE A C 1
ATOM 760 O O . ILE A 1 100 ? -4.607 -9.476 4.210 1.00 95.56 100 ILE A O 1
ATOM 764 N N . THR A 1 101 ? -5.522 -9.188 6.237 1.00 97.19 101 THR A N 1
ATOM 765 C CA . THR A 1 101 ? -6.907 -9.092 5.754 1.00 97.19 101 THR A CA 1
ATOM 766 C C . THR A 1 101 ? -7.484 -7.730 6.088 1.00 97.19 101 THR A C 1
ATOM 768 O O . THR A 1 101 ? -7.405 -7.291 7.220 1.00 97.19 101 THR A O 1
ATOM 771 N N . VAL A 1 102 ? -8.132 -7.079 5.122 1.00 97.44 102 VAL A N 1
ATOM 772 C CA . VAL A 1 102 ? -8.894 -5.850 5.378 1.00 97.44 102 VAL A CA 1
ATOM 773 C C . VAL A 1 102 ? -10.378 -6.151 5.236 1.00 97.44 102 VAL A C 1
ATOM 775 O O . VAL A 1 102 ? -10.881 -6.394 4.138 1.00 97.44 102 VAL A O 1
ATOM 778 N N . ASP A 1 103 ? -11.086 -6.128 6.360 1.00 97.44 103 ASP A N 1
ATOM 779 C CA . ASP A 1 103 ? -12.532 -6.286 6.426 1.00 97.44 103 ASP A CA 1
ATOM 780 C C . ASP A 1 103 ? -13.207 -4.913 6.404 1.00 97.44 103 ASP A C 1
ATOM 782 O O . ASP A 1 103 ? -13.303 -4.207 7.410 1.00 97.44 103 ASP A O 1
ATOM 786 N N . VAL A 1 104 ? -13.705 -4.541 5.226 1.00 95.19 104 VAL A N 1
ATOM 787 C CA . VAL A 1 104 ? -14.376 -3.256 4.995 1.00 95.19 104 VAL A CA 1
ATOM 788 C C . VAL A 1 104 ? -15.716 -3.165 5.731 1.00 95.19 104 VAL A C 1
ATOM 790 O O . VAL A 1 104 ? -16.094 -2.085 6.182 1.00 95.19 104 VAL A O 1
ATOM 793 N N . VAL A 1 105 ? -16.437 -4.281 5.878 1.00 97.06 105 VAL A N 1
ATOM 794 C CA . VAL A 1 105 ? -17.765 -4.300 6.512 1.00 97.06 105 VAL A CA 1
ATOM 795 C C . VAL A 1 105 ? -17.635 -4.053 8.009 1.00 97.06 105 VAL A C 1
ATOM 797 O O . VAL A 1 105 ? -18.402 -3.276 8.577 1.00 97.06 105 VAL A O 1
ATOM 800 N N . ASN A 1 106 ? -16.643 -4.684 8.637 1.00 97.69 106 ASN A N 1
ATOM 801 C CA . ASN A 1 106 ? -16.380 -4.549 10.066 1.00 97.69 106 ASN A CA 1
ATOM 802 C C . ASN A 1 106 ? -15.379 -3.435 10.405 1.00 97.69 106 ASN A C 1
ATOM 804 O O . ASN A 1 106 ? -15.163 -3.179 11.589 1.00 97.69 106 ASN A O 1
ATOM 808 N N . GLN A 1 107 ? -14.799 -2.780 9.394 1.00 95.31 107 GLN A N 1
ATOM 809 C CA . GLN A 1 107 ? -13.761 -1.751 9.519 1.00 95.31 107 GLN A CA 1
ATOM 810 C C . GLN A 1 107 ? -12.566 -2.231 10.351 1.00 95.31 107 GLN A C 1
ATOM 812 O O . GLN A 1 107 ? -12.177 -1.602 11.336 1.00 95.31 107 GLN A O 1
ATOM 817 N N . LYS A 1 108 ? -12.009 -3.383 9.967 1.00 95.88 108 LYS A N 1
ATOM 818 C CA . LYS A 1 108 ? -10.859 -3.998 10.637 1.00 95.88 108 LYS A CA 1
ATOM 819 C C . LYS A 1 108 ? -9.754 -4.329 9.649 1.00 95.88 108 LYS A C 1
ATOM 821 O O . LYS A 1 108 ? -10.029 -4.673 8.501 1.00 95.88 108 LYS A O 1
ATOM 826 N N . VAL A 1 109 ? -8.531 -4.233 10.148 1.00 93.00 109 VAL A N 1
ATOM 827 C CA . VAL A 1 109 ? -7.317 -4.792 9.555 1.00 93.00 109 VAL A CA 1
ATOM 828 C C . VAL A 1 109 ? -6.820 -5.870 10.506 1.00 93.00 109 VAL A C 1
ATOM 830 O O . VAL A 1 109 ? -6.942 -5.626 11.730 1.00 93.00 109 VAL A O 1
#

Sequence (109 aa):
DEVATIGADVAIEKPDFVLNKEGYKDVTQILIAGDNFGCGSSREHAPWSINDMGIKCIVSTSFADIFYNNCFNNGMLPVTLPRDQVELLLEDADTPGTEITVDVVNQKV

Organism: NCBI:txid265563

Radius of gyration: 15.43 Å; chains: 1; bounding box: 43×32×41 Å

pLDDT: mean 90.71, std 10.8, range [46.53, 98.5]

Secondary structure (DSSP, 8-state):
-----SSTTTT---TTSGGGSTTTTTT--EEE--SSBT-SS--THHHHHHHHTT--EEEES-B-HHHHHHHHHTT-EEEE--HHHHHHHHHHHTSTT-----BTTTTB-